Protein AF-A0A1J1DYE3-F1 (afdb_monomer_lite)

Secondary structure (DSSP, 8-state):
--PPP-------SSPPEEEEEEE-S---SSTTPPPPS---HHHHHTT-SSS---GGGS-SEEEPEEETTEEEEEE---TT-EEEEEEEEEEEEESSPPPTTEEETTEEP-SSTTEEEEEEEEEEEHHHHTT-EEEEEEEEEEETTEEEEEEEEEEEEEEPPP-

Foldseek 3Di:
DDDDDPPPPDPFLFFAWPWKKWFQPDPDPDDPGDRDLAGDPLLVQQPCQDDDQHRVNDDRIDTFDDDPLETEREGHDDQPWFDQWDKIKMKTFTPFARDAQKDWANHGDDRPGRIDIDIDTFTGHNVVLQVKGKDKTKIFHDDPRDTPDMDIGIYIYHYDDDD

Organism: NCBI:txid242600

Radius of gyration: 18.71 Å; chains: 1; bounding box: 63×37×49 Å

Structure (mmCIF, N/CA/C/O backbone):
data_AF-A0A1J1DYE3-F1
#
_entry.id   AF-A0A1J1DYE3-F1
#
loop_
_atom_site.group_PDB
_atom_site.id
_atom_site.type_symbol
_atom_site.label_atom_id
_atom_site.label_alt_id
_atom_site.label_comp_id
_atom_site.label_asym_id
_atom_site.label_entity_id
_atom_site.label_seq_id
_atom_site.pdbx_PDB_ins_code
_atom_site.Cartn_x
_atom_site.Cartn_y
_atom_site.Cartn_z
_atom_site.occupancy
_atom_site.B_iso_or_equiv
_atom_site.auth_seq_id
_atom_site.auth_comp_id
_atom_site.auth_asym_id
_atom_site.auth_atom_id
_atom_site.pdbx_PDB_model_num
ATOM 1 N N . MET A 1 1 ? -46.591 -14.218 18.762 1.00 39.75 1 MET A N 1
ATOM 2 C CA . MET A 1 1 ? -46.046 -14.621 17.451 1.00 39.75 1 MET A CA 1
ATOM 3 C C . MET A 1 1 ? -44.917 -13.660 17.136 1.00 39.75 1 MET A C 1
ATOM 5 O O . MET A 1 1 ? -45.166 -12.502 16.836 1.00 39.75 1 MET A O 1
ATOM 9 N N . THR A 1 2 ? -43.690 -14.101 17.394 1.00 37.62 2 THR A N 1
ATOM 10 C CA . THR A 1 2 ? -42.467 -13.309 17.251 1.00 37.62 2 THR A CA 1
ATOM 11 C C . THR A 1 2 ? -42.182 -13.141 15.767 1.00 37.62 2 THR A C 1
ATOM 13 O O . THR A 1 2 ? -41.938 -14.133 15.083 1.00 37.62 2 THR A O 1
ATOM 16 N N . VAL A 1 3 ? -42.258 -11.913 15.256 1.00 36.50 3 VAL A N 1
ATOM 17 C CA . VAL A 1 3 ? -41.824 -11.620 13.888 1.00 36.50 3 VAL A CA 1
ATOM 18 C C . VAL A 1 3 ? -40.383 -11.152 13.979 1.00 36.50 3 VAL A C 1
ATOM 20 O O . VAL A 1 3 ? -40.060 -10.207 14.697 1.00 36.50 3 VAL A O 1
ATOM 23 N N . PHE A 1 4 ? -39.525 -11.932 13.336 1.00 36.38 4 PHE A N 1
ATOM 24 C CA . PHE A 1 4 ? -38.082 -11.832 13.377 1.00 36.38 4 PHE A CA 1
ATOM 25 C C . PHE A 1 4 ? -37.601 -10.435 12.986 1.00 36.38 4 PHE A C 1
ATOM 27 O O . PHE A 1 4 ? -38.002 -9.875 11.968 1.00 36.38 4 PHE A O 1
ATOM 34 N N . SER A 1 5 ? -36.709 -9.920 13.831 1.00 35.75 5 SER A N 1
ATOM 35 C CA . SER A 1 5 ? -35.829 -8.793 13.559 1.00 35.75 5 SER A CA 1
ATOM 36 C C . SER A 1 5 ? -35.154 -8.981 12.198 1.00 35.75 5 SER A C 1
ATOM 38 O O . SER A 1 5 ? -34.569 -10.037 11.944 1.00 35.75 5 SER A O 1
ATOM 40 N N . CYS A 1 6 ? -35.220 -7.968 11.331 1.00 31.27 6 CYS A N 1
ATOM 41 C CA . CYS A 1 6 ? -34.328 -7.865 10.183 1.00 31.27 6 CYS A CA 1
ATOM 42 C C . CYS A 1 6 ? -32.892 -7.777 10.708 1.00 31.27 6 CYS A C 1
ATOM 44 O O . CYS A 1 6 ? -32.415 -6.701 11.067 1.00 31.27 6 CYS A O 1
ATOM 46 N N . SER A 1 7 ? -32.190 -8.906 10.744 1.00 37.81 7 SER A N 1
ATOM 47 C CA . SER A 1 7 ? -30.735 -8.910 10.774 1.00 37.81 7 SER A CA 1
ATOM 48 C C . SER A 1 7 ? -30.276 -8.219 9.495 1.00 37.81 7 SER A C 1
ATOM 50 O O . SER A 1 7 ? -30.342 -8.813 8.418 1.00 37.81 7 SER A O 1
ATOM 52 N N . LYS A 1 8 ? -29.847 -6.956 9.590 1.00 37.88 8 LYS A N 1
ATOM 53 C CA . LYS A 1 8 ? -28.996 -6.367 8.557 1.00 37.88 8 LYS A CA 1
ATOM 54 C C . LYS A 1 8 ? -27.840 -7.343 8.347 1.00 37.88 8 LYS A C 1
ATOM 56 O O . LYS A 1 8 ? -27.023 -7.543 9.243 1.00 37.88 8 LYS A O 1
ATOM 61 N N . SER A 1 9 ? -27.818 -7.997 7.193 1.00 41.09 9 SER A N 1
ATOM 62 C CA . SER A 1 9 ? -26.622 -8.625 6.645 1.00 41.09 9 SER A CA 1
ATOM 63 C C . SER A 1 9 ? -25.483 -7.613 6.760 1.00 41.09 9 SER A C 1
ATOM 65 O O . SER A 1 9 ? -25.626 -6.500 6.258 1.00 41.09 9 SER A O 1
ATOM 67 N N . GLY A 1 10 ? -24.437 -7.973 7.507 1.00 39.81 10 GLY A N 1
ATOM 68 C CA . GLY A 1 10 ? -23.462 -7.052 8.085 1.00 39.81 10 GLY A CA 1
ATOM 69 C C . GLY A 1 10 ? -22.923 -5.996 7.123 1.00 39.81 10 GLY A C 1
ATOM 70 O O . GLY A 1 10 ? -22.092 -6.287 6.267 1.00 39.81 10 GLY A O 1
ATOM 71 N N . GLU A 1 11 ? -23.347 -4.752 7.327 1.00 47.16 11 GLU A N 1
ATOM 72 C CA . GLU A 1 11 ? -22.506 -3.602 7.019 1.00 47.16 11 GLU A CA 1
ATOM 73 C C . GLU A 1 11 ? -21.303 -3.706 7.957 1.00 47.16 11 GLU A C 1
ATOM 75 O O . GLU A 1 11 ? -21.449 -3.676 9.177 1.00 47.16 11 GLU A O 1
ATOM 80 N N . SER A 1 12 ? -20.119 -3.951 7.399 1.00 62.19 12 SER A N 1
ATOM 81 C CA . SER A 1 12 ? -18.894 -3.864 8.182 1.00 62.19 12 SER A CA 1
ATOM 82 C C . SER A 1 12 ? -18.738 -2.415 8.628 1.00 62.19 12 SER A C 1
ATOM 84 O O . SER A 1 12 ? -18.685 -1.530 7.779 1.00 62.19 12 SER A O 1
ATOM 86 N N . ASP A 1 13 ? -18.600 -2.178 9.933 1.00 80.38 13 ASP A N 1
ATOM 87 C CA . ASP A 1 13 ? -18.281 -0.854 10.494 1.00 80.38 13 ASP A CA 1
ATOM 88 C C . ASP A 1 13 ? -16.901 -0.323 10.037 1.00 80.38 13 ASP A C 1
ATOM 90 O O . ASP A 1 13 ? -16.452 0.748 10.446 1.00 80.38 13 ASP A O 1
ATOM 94 N N . ILE A 1 14 ? -16.182 -1.089 9.209 1.00 88.25 14 ILE A N 1
ATOM 95 C CA . ILE A 1 14 ? -14.912 -0.692 8.617 1.00 88.25 14 ILE A CA 1
ATOM 96 C C . ILE A 1 14 ? -15.191 0.220 7.419 1.00 88.25 14 ILE A C 1
ATOM 98 O O . ILE A 1 14 ? -15.745 -0.247 6.416 1.00 88.25 14 ILE A O 1
ATOM 102 N N . PRO A 1 15 ? -14.749 1.489 7.455 1.00 89.38 15 PRO A N 1
ATOM 103 C CA . PRO A 1 15 ? -14.979 2.397 6.346 1.00 89.38 15 PRO A CA 1
ATOM 104 C C . PRO A 1 15 ? -14.254 1.922 5.081 1.00 89.38 15 PRO A C 1
ATOM 106 O O . PRO A 1 15 ? -13.139 1.390 5.111 1.00 89.38 15 PRO A O 1
ATOM 109 N N . GLY A 1 16 ? -14.896 2.147 3.935 1.00 91.69 16 GLY A N 1
ATOM 110 C CA . GLY A 1 16 ? -14.277 1.948 2.628 1.00 91.69 16 GLY A CA 1
ATOM 111 C C . GLY A 1 16 ? -13.115 2.916 2.387 1.00 91.69 16 GLY A C 1
ATOM 112 O O . GLY A 1 16 ? -13.084 4.015 2.945 1.00 91.69 16 GLY A O 1
ATOM 113 N N . ILE A 1 17 ? -12.175 2.523 1.528 1.00 94.25 17 ILE A N 1
ATOM 114 C CA . ILE A 1 17 ? -11.096 3.403 1.065 1.00 94.25 1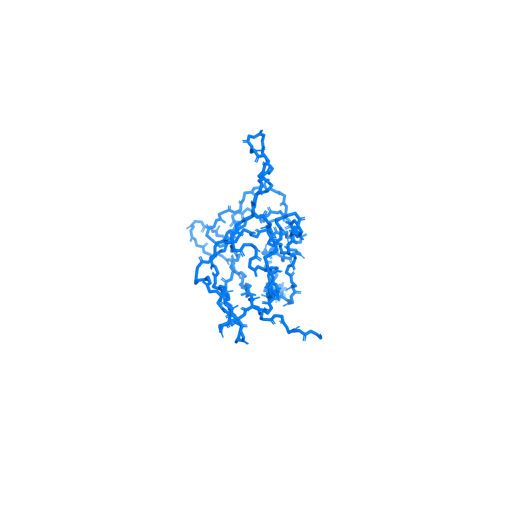7 ILE A CA 1
ATOM 115 C C . ILE A 1 17 ? -11.615 4.233 -0.109 1.00 94.25 17 ILE A C 1
ATOM 117 O O . ILE A 1 17 ? -12.111 3.687 -1.092 1.00 94.25 17 ILE A O 1
ATOM 121 N N . LYS A 1 18 ? -11.487 5.553 0.014 1.00 94.44 18 LYS A N 1
ATOM 122 C CA . LYS A 1 18 ? -11.831 6.535 -1.015 1.00 94.44 18 LYS A CA 1
ATOM 123 C C . LYS A 1 18 ? -10.663 6.805 -1.955 1.00 94.44 18 LYS A C 1
ATOM 125 O O . LYS A 1 18 ? -10.858 6.922 -3.157 1.00 94.44 18 LYS A O 1
ATOM 130 N N . LEU A 1 19 ? -9.475 6.964 -1.379 1.00 94.00 19 LEU A N 1
ATOM 131 C CA . LEU A 1 19 ? -8.262 7.361 -2.082 1.00 94.00 19 LEU A CA 1
ATOM 132 C C . LEU A 1 19 ? -7.075 6.599 -1.501 1.00 94.00 19 LEU A C 1
ATOM 134 O O . LEU A 1 19 ? -6.989 6.415 -0.284 1.00 94.00 19 LEU A O 1
ATOM 138 N N . PHE A 1 20 ? -6.164 6.184 -2.372 1.00 94.75 20 PHE A N 1
ATOM 139 C CA . PHE A 1 20 ? -4.943 5.495 -1.991 1.00 94.75 20 PHE A CA 1
ATOM 140 C C . PHE A 1 20 ? -3.785 6.065 -2.805 1.00 94.75 20 PHE A C 1
ATOM 142 O O . PHE A 1 20 ? -3.731 5.886 -4.019 1.00 94.75 20 PHE A O 1
ATOM 149 N N . VAL A 1 21 ? -2.877 6.778 -2.144 1.00 91.94 21 VAL A N 1
ATOM 150 C CA . VAL A 1 21 ? -1.819 7.544 -2.808 1.00 91.94 21 VAL A CA 1
ATOM 151 C C . VAL A 1 21 ? -0.465 7.140 -2.269 1.00 91.94 21 VAL A C 1
ATOM 153 O O . VAL A 1 21 ? -0.209 7.298 -1.082 1.00 91.94 21 VAL A O 1
ATOM 156 N N . PHE A 1 22 ? 0.441 6.701 -3.137 1.00 89.50 22 PHE A N 1
ATOM 157 C CA . PHE A 1 22 ? 1.850 6.624 -2.776 1.00 89.50 22 PHE A CA 1
ATOM 158 C C . PHE A 1 22 ? 2.454 8.009 -2.822 1.00 89.50 22 PHE A C 1
ATOM 160 O O . PHE A 1 22 ? 2.371 8.716 -3.828 1.00 89.50 22 PHE A O 1
ATOM 167 N N . ARG A 1 23 ? 3.069 8.401 -1.717 1.00 80.88 23 ARG A N 1
ATOM 168 C CA . ARG A 1 23 ? 3.721 9.694 -1.623 1.00 80.88 23 ARG A CA 1
ATOM 169 C C . ARG A 1 23 ? 5.154 9.561 -2.071 1.00 80.88 23 ARG A C 1
ATOM 171 O O . ARG A 1 23 ? 5.831 8.583 -1.749 1.00 80.88 23 ARG A O 1
ATOM 178 N N . LYS A 1 24 ? 5.623 10.597 -2.759 1.00 76.44 24 LYS A N 1
ATOM 179 C CA . LYS A 1 24 ? 7.047 10.879 -2.828 1.00 76.44 24 LYS A CA 1
ATOM 180 C C . LYS A 1 24 ? 7.458 11.071 -1.386 1.00 76.44 24 LYS A C 1
ATOM 182 O O . LYS A 1 24 ? 7.070 12.076 -0.790 1.00 76.44 24 LYS A O 1
ATOM 187 N N . ASP A 1 25 ? 8.097 10.064 -0.789 1.00 65.62 25 ASP A N 1
ATOM 188 C CA . ASP A 1 25 ? 8.593 10.221 0.571 1.00 65.62 25 ASP A CA 1
ATOM 189 C C . ASP A 1 25 ? 9.323 11.563 0.616 1.00 65.62 25 ASP A C 1
ATOM 191 O O . ASP A 1 25 ? 10.124 11.861 -0.277 1.00 65.62 25 ASP A O 1
ATOM 195 N N . GLU A 1 26 ? 8.971 12.349 1.643 1.00 57.91 26 GLU A N 1
ATOM 196 C CA . GLU A 1 26 ? 9.534 13.660 1.965 1.00 57.91 26 GLU A CA 1
ATOM 197 C C . GLU A 1 26 ? 8.775 14.909 1.399 1.00 57.91 26 GLU A C 1
ATOM 199 O O . GLU A 1 26 ? 9.274 15.718 0.628 1.00 57.91 26 GLU A O 1
ATOM 204 N N . ASN A 1 27 ? 7.554 15.132 1.909 1.00 44.62 27 ASN A N 1
ATOM 205 C CA . ASN A 1 27 ? 7.051 16.442 2.370 1.00 44.62 27 ASN A CA 1
ATOM 206 C C . ASN A 1 27 ? 6.366 16.188 3.724 1.00 44.62 27 ASN A C 1
ATOM 208 O O . ASN A 1 27 ? 5.180 15.878 3.800 1.00 44.62 27 ASN A O 1
ATOM 212 N N . GLY A 1 28 ? 7.135 16.199 4.816 1.00 40.91 28 GLY A N 1
ATOM 213 C CA . GLY A 1 28 ? 6.550 16.014 6.143 1.00 40.91 28 GLY A CA 1
ATOM 214 C C . GLY A 1 28 ? 5.689 17.213 6.524 1.00 40.91 28 GLY A C 1
ATOM 215 O O . GLY A 1 28 ? 6.175 18.338 6.529 1.00 40.91 28 GLY A O 1
ATOM 216 N N . THR A 1 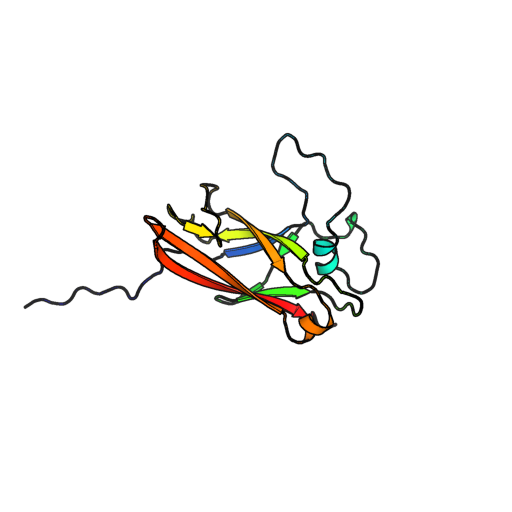29 ? 4.439 16.979 6.913 1.00 44.56 29 THR A N 1
ATOM 217 C CA . THR A 1 29 ? 3.633 17.972 7.628 1.00 44.56 29 THR A CA 1
ATOM 218 C C . THR A 1 29 ? 4.128 18.042 9.076 1.00 44.56 29 THR A C 1
ATOM 220 O O . THR A 1 29 ? 3.636 17.330 9.949 1.00 44.56 29 THR A O 1
ATOM 223 N N . GLY A 1 30 ? 5.171 18.830 9.332 1.00 48.09 30 GLY A N 1
ATOM 224 C CA . GLY A 1 30 ? 5.714 19.046 10.673 1.00 48.09 30 GLY A CA 1
ATOM 225 C C . GLY A 1 30 ? 6.712 20.210 10.705 1.00 48.09 30 GLY A C 1
ATOM 226 O O . GLY A 1 30 ? 7.374 20.451 9.697 1.00 48.09 30 GLY A O 1
ATOM 227 N N . PRO A 1 31 ? 6.830 20.933 11.833 1.00 41.34 31 PRO A N 1
ATOM 228 C CA . PRO A 1 31 ? 7.592 22.185 11.920 1.00 41.34 31 PRO A CA 1
ATOM 229 C C . PRO A 1 31 ? 9.114 22.033 11.731 1.00 41.34 31 PRO A C 1
ATOM 231 O O . PRO A 1 31 ? 9.772 23.018 11.411 1.00 41.34 31 PRO A O 1
ATOM 234 N N . ASP A 1 32 ? 9.662 20.817 11.854 1.00 47.38 32 ASP A N 1
ATOM 235 C CA . ASP A 1 32 ? 11.115 20.577 11.908 1.00 47.38 32 ASP A CA 1
ATOM 236 C C . ASP A 1 32 ? 11.698 19.773 10.725 1.00 47.38 32 ASP A C 1
ATOM 238 O O . ASP A 1 32 ? 12.853 19.341 10.776 1.00 47.38 32 ASP A O 1
ATOM 242 N N . LYS A 1 33 ? 10.951 19.537 9.634 1.00 50.62 33 LYS A N 1
ATOM 243 C CA . LYS A 1 33 ? 11.499 18.801 8.474 1.00 50.62 33 LYS A CA 1
ATOM 244 C C . LYS A 1 33 ? 12.154 19.745 7.458 1.00 50.62 33 LYS A C 1
ATOM 246 O O . LYS A 1 33 ? 11.491 20.580 6.848 1.00 50.62 33 LYS A O 1
ATOM 251 N N . LYS A 1 34 ? 13.467 19.579 7.239 1.00 49.41 34 LYS A N 1
ATOM 252 C CA . LYS A 1 34 ? 14.207 20.217 6.133 1.00 49.41 34 LYS A CA 1
ATOM 253 C C . LYS A 1 34 ? 13.544 19.864 4.802 1.00 49.41 34 LYS A C 1
ATOM 255 O O . LYS A 1 34 ? 13.237 18.698 4.570 1.00 49.41 34 LYS A O 1
ATOM 260 N N . LYS A 1 35 ? 13.363 20.863 3.931 1.00 51.28 35 LYS A N 1
ATOM 261 C CA . LYS A 1 35 ? 12.860 20.652 2.572 1.00 51.28 35 LYS A CA 1
ATOM 262 C C . LYS A 1 35 ? 13.848 19.737 1.828 1.00 51.28 35 LYS A C 1
ATOM 264 O O . LYS A 1 35 ? 15.013 20.114 1.681 1.00 51.28 35 LYS A O 1
ATOM 269 N N . PRO A 1 36 ? 13.431 18.542 1.421 1.00 58.00 36 PRO A N 1
ATOM 270 C CA . PRO A 1 36 ? 14.330 17.549 0.865 1.00 58.00 36 PRO A CA 1
ATOM 271 C C . PRO A 1 36 ? 14.660 17.841 -0.592 1.00 58.00 36 PRO A C 1
ATOM 273 O O . PRO A 1 36 ? 13.905 18.504 -1.305 1.00 58.00 36 PRO A O 1
ATOM 276 N N . THR A 1 37 ? 15.814 17.350 -1.033 1.00 60.62 37 THR A N 1
ATOM 277 C CA . THR A 1 37 ? 16.345 17.575 -2.384 1.00 60.62 37 THR A CA 1
ATOM 278 C C . THR A 1 37 ? 16.316 16.319 -3.262 1.00 60.62 37 THR A C 1
ATOM 280 O O . THR A 1 37 ? 16.725 16.401 -4.419 1.00 60.62 37 THR A O 1
ATOM 283 N N . ALA A 1 38 ? 15.857 15.164 -2.750 1.00 65.75 38 ALA A N 1
ATOM 284 C CA . ALA A 1 38 ? 15.849 13.888 -3.474 1.00 65.75 38 ALA A CA 1
ATOM 285 C C . ALA A 1 38 ? 14.741 12.923 -2.993 1.00 65.75 38 ALA A C 1
ATOM 287 O O . ALA A 1 38 ? 14.309 12.991 -1.852 1.00 65.75 38 ALA A O 1
ATOM 288 N N . ALA A 1 39 ? 14.288 12.017 -3.871 1.00 75.06 39 ALA A N 1
ATOM 289 C CA . ALA A 1 39 ? 13.281 10.986 -3.582 1.00 75.06 39 ALA A CA 1
ATOM 290 C C . ALA A 1 39 ? 13.969 9.655 -3.268 1.00 75.06 39 ALA A C 1
ATOM 292 O O . ALA A 1 39 ? 15.099 9.423 -3.716 1.00 75.06 39 ALA A O 1
ATOM 293 N N . THR A 1 40 ? 13.265 8.751 -2.583 1.00 79.62 40 THR A N 1
ATOM 294 C CA . THR A 1 40 ? 13.730 7.370 -2.403 1.00 79.62 40 THR A CA 1
ATOM 295 C C . THR A 1 40 ? 13.793 6.645 -3.746 1.00 79.62 40 THR A C 1
ATOM 297 O O . THR A 1 40 ? 13.007 6.912 -4.659 1.00 79.62 40 THR A O 1
ATOM 300 N N . ASP A 1 41 ? 14.720 5.699 -3.883 1.00 79.19 41 ASP A N 1
ATOM 301 C CA . ASP A 1 41 ? 14.842 4.919 -5.121 1.00 79.19 41 ASP A CA 1
ATOM 302 C C . ASP A 1 41 ? 13.611 4.037 -5.371 1.00 79.19 41 ASP A C 1
ATOM 304 O O . ASP A 1 41 ? 13.215 3.843 -6.519 1.00 79.19 41 ASP A O 1
ATOM 308 N N . ALA A 1 42 ? 12.951 3.595 -4.296 1.00 83.94 42 ALA A N 1
ATOM 309 C CA . ALA A 1 42 ? 11.661 2.915 -4.341 1.00 83.94 42 ALA A CA 1
ATOM 310 C C . ALA A 1 42 ? 10.568 3.782 -4.984 1.00 83.94 42 ALA A C 1
ATOM 312 O O . ALA A 1 42 ? 9.863 3.309 -5.870 1.00 83.94 42 ALA A O 1
ATOM 313 N N . TYR A 1 43 ? 10.446 5.053 -4.587 1.00 84.81 43 TYR A N 1
ATOM 314 C CA . TYR A 1 43 ? 9.453 5.943 -5.185 1.00 84.81 43 TYR A CA 1
ATOM 315 C C . TYR A 1 43 ? 9.799 6.295 -6.634 1.00 84.81 43 TYR A C 1
ATOM 317 O O . TYR A 1 43 ? 8.934 6.248 -7.503 1.00 84.81 43 TYR A O 1
ATOM 325 N N . LYS A 1 44 ? 11.078 6.578 -6.931 1.00 81.00 44 LYS A N 1
ATOM 326 C CA . LYS A 1 44 ? 11.545 6.819 -8.311 1.00 81.00 44 LYS A CA 1
ATOM 327 C C . LYS A 1 44 ? 11.192 5.662 -9.244 1.00 81.00 44 LYS A C 1
ATOM 329 O O . LYS A 1 44 ? 10.834 5.897 -10.396 1.00 81.00 44 LYS A O 1
ATOM 334 N N . ALA A 1 45 ? 11.290 4.423 -8.760 1.00 82.62 45 ALA A N 1
ATOM 335 C CA . ALA A 1 45 ? 10.973 3.232 -9.539 1.00 82.62 45 ALA A CA 1
ATOM 336 C C . ALA A 1 45 ? 9.516 3.191 -10.026 1.00 82.62 45 ALA A C 1
ATOM 338 O O . ALA A 1 45 ? 9.251 2.573 -11.052 1.00 82.62 45 ALA A O 1
ATOM 339 N N . LEU A 1 46 ? 8.593 3.891 -9.359 1.00 84.75 46 LEU A N 1
ATOM 340 C CA . LEU A 1 46 ? 7.197 3.984 -9.787 1.00 84.75 46 LEU A CA 1
ATOM 341 C C . LEU A 1 46 ? 6.988 4.878 -11.026 1.00 84.75 46 LEU A C 1
ATOM 343 O O . LEU A 1 46 ? 5.895 4.885 -11.577 1.00 84.75 46 LEU A O 1
ATOM 347 N N . PHE A 1 47 ? 8.012 5.615 -11.477 1.00 78.38 47 PHE A N 1
ATOM 348 C CA . PHE A 1 47 ? 7.928 6.578 -12.592 1.00 78.38 47 PHE A CA 1
ATOM 349 C C . PHE A 1 47 ? 9.017 6.394 -13.663 1.00 78.38 47 PHE A C 1
ATOM 351 O O . PHE A 1 47 ? 9.047 7.124 -14.648 1.00 78.38 47 PHE A O 1
ATOM 358 N N . LYS A 1 48 ? 9.946 5.451 -13.479 1.00 68.31 48 LYS A N 1
ATOM 359 C CA . LYS A 1 48 ? 11.116 5.277 -14.350 1.00 68.31 48 LYS A CA 1
ATOM 360 C C . LYS A 1 48 ? 10.756 4.455 -15.600 1.00 68.31 48 LYS A C 1
ATOM 362 O O . LYS A 1 48 ? 10.715 3.236 -15.514 1.00 68.31 48 LYS A O 1
ATOM 367 N N . ASP A 1 49 ? 10.570 5.102 -16.750 1.00 64.44 49 ASP A N 1
ATOM 368 C CA . ASP A 1 49 ? 10.209 4.476 -18.045 1.00 64.44 49 ASP A CA 1
ATOM 369 C C . ASP A 1 49 ? 11.398 4.143 -18.970 1.00 64.44 49 ASP A C 1
ATOM 371 O O . ASP A 1 49 ? 11.216 3.761 -20.117 1.00 64.44 49 ASP A O 1
ATOM 375 N N . GLY A 1 50 ? 12.638 4.303 -18.502 1.00 54.97 50 GLY A N 1
ATOM 376 C CA . GLY A 1 50 ? 13.818 4.036 -19.333 1.00 54.97 50 GLY A CA 1
ATOM 377 C C . GLY A 1 50 ? 14.972 4.997 -19.084 1.00 54.97 50 GLY A C 1
ATOM 378 O O . GLY A 1 50 ? 16.122 4.567 -19.106 1.00 54.97 50 GLY A O 1
ATOM 379 N N . GLY A 1 51 ? 14.697 6.240 -18.679 1.00 56.66 51 GLY A N 1
ATOM 380 C CA . GLY A 1 51 ? 15.713 7.254 -18.354 1.00 56.66 51 GLY A CA 1
ATOM 381 C C . GLY A 1 51 ? 16.124 7.343 -16.875 1.00 56.66 51 GLY A C 1
ATOM 382 O O . GLY A 1 51 ? 15.626 6.613 -16.010 1.00 56.66 51 GLY A O 1
ATOM 383 N N . SER A 1 52 ? 17.061 8.251 -16.575 1.00 59.72 52 SER A N 1
ATOM 384 C CA . SER A 1 52 ? 17.222 8.814 -15.227 1.00 59.72 52 SER A CA 1
ATOM 385 C C . SER A 1 52 ? 16.140 9.874 -15.049 1.00 59.72 52 SER A C 1
ATOM 387 O O . SER A 1 52 ? 16.187 10.898 -15.724 1.00 59.72 52 SER A O 1
ATOM 389 N N . VAL A 1 53 ? 15.155 9.631 -14.184 1.00 61.56 53 VAL A N 1
ATOM 390 C CA . VAL A 1 53 ? 14.115 10.629 -13.901 1.00 61.56 53 VAL A CA 1
ATOM 39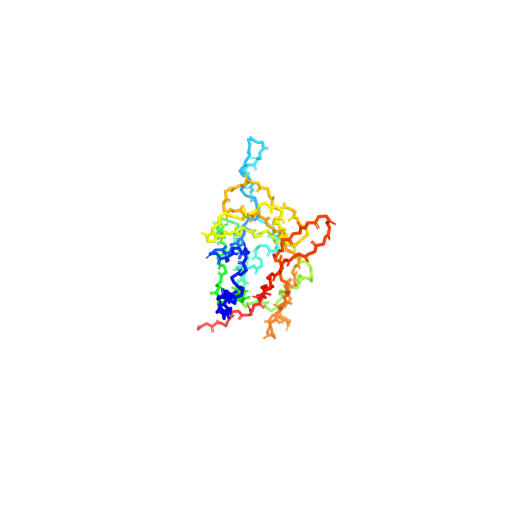1 C C . VAL A 1 53 ? 14.695 11.659 -12.939 1.00 61.56 53 VAL A C 1
ATOM 393 O O . VAL A 1 53 ? 15.152 11.300 -11.850 1.00 61.56 53 VAL A O 1
ATOM 396 N N . ASP A 1 54 ? 14.706 12.928 -13.347 1.00 64.88 54 ASP A N 1
ATOM 397 C CA . ASP A 1 54 ? 15.071 14.026 -12.453 1.00 64.88 54 ASP A CA 1
ATOM 398 C C . ASP A 1 54 ? 14.088 14.058 -11.276 1.00 64.88 54 ASP A C 1
ATOM 400 O O . ASP A 1 54 ? 12.874 13.924 -11.446 1.00 64.88 54 ASP A O 1
ATOM 404 N N . PHE A 1 55 ? 14.606 14.262 -10.068 1.00 59.03 55 PHE A N 1
ATOM 405 C CA . PHE A 1 55 ? 13.787 14.449 -8.881 1.00 59.03 55 PHE A CA 1
ATOM 406 C C . PHE A 1 55 ? 12.731 15.544 -9.079 1.00 59.03 55 PHE A C 1
ATOM 408 O O . PHE A 1 55 ? 11.611 15.378 -8.598 1.00 59.03 55 PHE A O 1
ATOM 415 N N . ALA A 1 56 ? 13.049 16.625 -9.800 1.00 64.75 56 ALA A N 1
ATOM 416 C CA . ALA A 1 56 ? 12.104 17.706 -10.085 1.00 64.75 56 ALA A CA 1
ATOM 417 C C . ALA A 1 56 ? 10.964 17.298 -11.039 1.00 64.75 56 ALA A C 1
ATOM 419 O O . ALA A 1 56 ? 9.898 17.906 -11.004 1.00 64.75 56 ALA A O 1
ATOM 420 N N . ALA A 1 57 ? 11.169 16.263 -11.860 1.00 66.62 57 ALA A N 1
ATOM 421 C CA . ALA A 1 57 ? 10.184 15.770 -12.822 1.00 66.62 57 ALA A CA 1
ATOM 422 C C . ALA A 1 57 ? 9.221 14.724 -12.227 1.00 66.62 57 ALA A C 1
ATOM 424 O O . ALA A 1 57 ? 8.184 14.433 -12.818 1.00 66.62 57 ALA A O 1
ATOM 425 N N . LEU A 1 58 ? 9.541 14.155 -11.058 1.00 70.12 58 LEU A N 1
ATOM 426 C CA . LEU A 1 58 ? 8.660 13.209 -10.369 1.00 70.12 58 LEU A CA 1
ATOM 427 C C . LEU A 1 58 ? 7.453 13.931 -9.774 1.00 70.12 58 LEU A C 1
ATOM 429 O O . LEU A 1 58 ? 7.633 14.828 -8.941 1.00 70.12 58 LEU A O 1
ATOM 433 N N . GLY A 1 59 ? 6.253 13.451 -10.110 1.00 70.06 59 GLY A N 1
ATOM 434 C CA . GLY A 1 59 ? 5.014 13.867 -9.459 1.00 70.06 59 GLY A CA 1
ATOM 435 C C . GLY A 1 59 ? 5.102 13.716 -7.938 1.00 70.06 59 GLY A C 1
ATOM 436 O O . GLY A 1 59 ? 5.728 12.785 -7.422 1.00 70.06 59 GLY A O 1
ATOM 437 N N . GLU A 1 60 ? 4.491 14.648 -7.206 1.00 72.50 60 GLU A N 1
ATOM 438 C CA . GLU A 1 60 ? 4.493 14.640 -5.734 1.00 72.50 60 GLU A CA 1
ATOM 439 C C . GLU A 1 60 ? 3.777 13.411 -5.153 1.00 72.50 60 GLU A C 1
ATOM 441 O O . GLU A 1 60 ? 4.054 12.990 -4.028 1.00 72.50 60 GLU A O 1
ATOM 446 N N . GLN A 1 61 ? 2.864 12.837 -5.934 1.00 81.38 61 GLN A N 1
ATOM 447 C CA . GLN A 1 61 ? 1.972 11.760 -5.543 1.00 81.38 61 GLN A CA 1
ATOM 448 C C . GLN A 1 61 ? 1.710 10.823 -6.726 1.00 81.38 61 GLN A C 1
ATOM 450 O O . GLN A 1 61 ? 1.632 11.270 -7.872 1.00 81.38 61 GLN A O 1
ATOM 455 N N . LEU A 1 62 ? 1.536 9.535 -6.431 1.00 86.94 62 LEU A N 1
ATOM 456 C CA . LEU A 1 62 ? 1.018 8.533 -7.356 1.00 86.94 62 LEU A CA 1
ATOM 457 C C . LEU A 1 62 ? -0.282 7.960 -6.800 1.00 86.94 62 LEU A C 1
ATOM 459 O O . LEU A 1 62 ? -0.273 7.202 -5.829 1.00 86.94 62 LEU A O 1
ATOM 463 N N . GLU A 1 63 ? -1.398 8.303 -7.428 1.00 90.81 63 GLU A N 1
ATOM 464 C CA . GLU A 1 63 ? -2.700 7.747 -7.076 1.00 90.81 63 GLU A CA 1
ATOM 465 C C . GLU A 1 63 ? -2.856 6.329 -7.641 1.00 90.81 63 GLU A C 1
ATOM 467 O O . GLU A 1 63 ? -2.623 6.077 -8.825 1.00 90.81 63 GLU A O 1
ATOM 472 N N . ALA A 1 64 ? -3.251 5.391 -6.783 1.00 93.00 64 ALA A N 1
ATOM 473 C CA . ALA A 1 64 ? -3.587 4.033 -7.174 1.00 93.00 64 ALA A CA 1
ATOM 474 C C . ALA A 1 64 ? -5.059 3.941 -7.595 1.00 93.00 64 ALA A C 1
ATOM 476 O O . ALA A 1 64 ? -5.940 4.569 -7.007 1.00 93.00 64 ALA A O 1
ATOM 477 N N . LYS A 1 65 ? -5.352 3.089 -8.578 1.00 94.44 65 LYS A N 1
ATOM 478 C CA . LYS A 1 65 ? -6.724 2.837 -9.022 1.00 94.44 65 LYS A CA 1
ATOM 479 C C . LYS A 1 65 ? -7.417 1.872 -8.064 1.00 94.44 65 LYS A C 1
ATOM 481 O O . LYS A 1 65 ? -6.927 0.765 -7.849 1.00 94.44 65 LYS A O 1
ATOM 486 N N . ILE A 1 66 ? -8.579 2.250 -7.540 1.00 94.00 66 ILE A N 1
ATOM 487 C CA . ILE A 1 66 ? -9.377 1.398 -6.649 1.00 94.00 66 ILE A CA 1
ATOM 488 C C . ILE A 1 66 ? -10.508 0.736 -7.450 1.00 94.00 66 ILE A C 1
ATOM 490 O O . ILE A 1 66 ? -11.328 1.410 -8.069 1.00 94.00 66 ILE A O 1
ATOM 494 N N . GLU A 1 67 ? -10.550 -0.595 -7.439 1.00 93.06 67 GLU A N 1
ATOM 495 C CA . GLU A 1 67 ? -11.537 -1.442 -8.116 1.00 93.06 67 GLU A CA 1
ATOM 496 C C . GLU A 1 67 ? -12.137 -2.424 -7.094 1.00 93.06 67 GLU A C 1
ATOM 498 O O . GLU A 1 67 ? -11.633 -3.531 -6.887 1.00 93.06 67 GLU A O 1
ATOM 503 N N . GLY A 1 68 ? -13.202 -1.999 -6.406 1.00 91.50 68 GLY A N 1
ATOM 504 C CA . GLY A 1 68 ? -13.776 -2.756 -5.290 1.00 91.50 68 GLY A CA 1
ATOM 505 C C . GLY A 1 68 ? -12.775 -2.878 -4.139 1.00 91.50 68 GLY A C 1
ATOM 506 O O . GLY A 1 68 ? -12.305 -1.869 -3.619 1.00 91.50 68 GLY A O 1
ATOM 507 N N . ASP A 1 69 ? -12.419 -4.110 -3.774 1.00 93.50 69 ASP A N 1
ATOM 508 C CA . ASP A 1 69 ? -11.410 -4.384 -2.742 1.00 93.50 69 ASP A CA 1
ATOM 509 C C . ASP A 1 69 ? -9.989 -4.547 -3.320 1.00 93.50 69 ASP A C 1
ATOM 511 O O . ASP A 1 69 ? -9.065 -4.945 -2.615 1.00 93.50 69 ASP A O 1
ATOM 515 N N . THR A 1 70 ? -9.782 -4.237 -4.605 1.00 95.19 70 THR A N 1
ATOM 516 C CA . THR A 1 70 ? -8.458 -4.252 -5.247 1.00 95.19 70 THR A CA 1
ATOM 517 C C . THR A 1 70 ? -7.922 -2.833 -5.419 1.00 95.19 70 THR A C 1
ATOM 519 O O . THR A 1 70 ? -8.606 -1.966 -5.952 1.00 95.19 70 THR A O 1
ATOM 522 N N . ILE A 1 71 ? -6.674 -2.604 -5.018 1.00 96.25 71 ILE A N 1
ATOM 523 C CA . ILE A 1 71 ? -5.932 -1.353 -5.197 1.00 96.25 71 ILE A CA 1
ATOM 524 C C . ILE A 1 71 ? -4.815 -1.641 -6.200 1.00 96.25 71 ILE A C 1
ATOM 526 O O . ILE A 1 71 ? -3.889 -2.390 -5.897 1.00 96.25 71 ILE A O 1
ATOM 530 N N . LYS A 1 72 ? -4.908 -1.091 -7.409 1.00 94.50 72 LYS A N 1
ATOM 531 C CA . LYS A 1 72 ? -3.945 -1.301 -8.495 1.00 94.50 72 LYS A CA 1
ATOM 532 C C . LYS A 1 72 ? -2.990 -0.128 -8.631 1.00 94.50 72 LYS A C 1
ATOM 534 O O . LYS A 1 72 ? -3.408 1.015 -8.802 1.00 94.50 72 LYS A O 1
ATOM 539 N N . VAL A 1 73 ? -1.707 -0.451 -8.662 1.00 91.81 73 VAL A N 1
ATOM 540 C CA . VAL A 1 73 ? -0.605 0.466 -8.933 1.00 91.81 73 VAL A CA 1
ATOM 541 C C . VAL A 1 73 ? 0.034 0.041 -10.239 1.00 91.81 73 VAL A C 1
ATOM 543 O O . VAL A 1 73 ? 0.459 -1.106 -10.385 1.00 91.81 73 VAL A O 1
ATOM 546 N N . VAL A 1 74 ? 0.088 0.959 -11.194 1.00 88.12 74 VAL A N 1
ATOM 547 C CA . VAL A 1 74 ? 0.754 0.720 -12.472 1.00 88.12 74 VAL A CA 1
ATOM 548 C C . VAL A 1 74 ? 2.191 1.203 -12.351 1.00 88.12 74 VAL A C 1
ATOM 550 O O . VAL A 1 74 ? 2.427 2.353 -11.994 1.00 88.12 74 VAL A O 1
ATOM 553 N N . VAL A 1 75 ? 3.139 0.311 -12.625 1.00 85.44 75 VAL A N 1
ATOM 554 C CA . VAL A 1 75 ? 4.578 0.589 -12.582 1.00 85.44 75 VAL A CA 1
ATOM 555 C C . VAL A 1 75 ? 5.121 0.575 -14.018 1.00 85.44 75 VAL A C 1
ATOM 557 O O . VAL A 1 75 ? 4.766 -0.330 -14.775 1.00 85.44 75 VAL A O 1
ATOM 560 N N . PRO A 1 76 ? 5.948 1.551 -14.429 1.00 75.62 76 PRO A N 1
ATOM 561 C CA . PRO A 1 76 ? 6.440 1.678 -15.805 1.00 75.62 76 PRO A CA 1
ATOM 562 C C . PRO A 1 76 ? 7.345 0.521 -16.266 1.00 75.62 76 PRO A C 1
ATOM 564 O O . PRO A 1 76 ? 7.900 -0.221 -15.452 1.00 75.62 76 PRO A O 1
ATOM 567 N N . PHE A 1 77 ? 7.499 0.389 -17.595 1.00 70.19 77 PHE A N 1
ATOM 568 C CA . PHE A 1 77 ? 8.297 -0.657 -18.246 1.00 70.19 77 PHE A CA 1
ATOM 569 C C . PHE A 1 77 ? 9.784 -0.385 -18.126 1.00 70.19 77 PHE A C 1
ATOM 571 O O . PHE A 1 77 ? 10.355 0.414 -18.860 1.00 70.19 77 PHE A O 1
ATOM 578 N N . LYS A 1 78 ? 10.426 -1.073 -17.181 1.00 78.19 78 LYS A N 1
ATOM 579 C CA . LYS A 1 78 ? 11.872 -1.005 -17.036 1.00 78.19 78 LYS A CA 1
ATOM 580 C C . LYS A 1 78 ? 12.488 -2.358 -16.712 1.00 78.19 78 LYS A C 1
ATOM 582 O O . LYS A 1 78 ? 12.337 -2.863 -15.602 1.00 78.19 78 LYS A O 1
ATOM 587 N N . ASP A 1 79 ? 13.199 -2.918 -17.686 1.00 79.88 79 ASP A N 1
ATOM 588 C CA . ASP A 1 79 ? 13.739 -4.283 -17.639 1.00 79.88 79 ASP A CA 1
ATOM 589 C C . ASP A 1 79 ? 14.805 -4.502 -16.549 1.00 79.88 79 ASP A C 1
ATOM 591 O O . ASP A 1 79 ? 14.931 -5.607 -16.025 1.00 79.88 79 ASP A O 1
ATOM 595 N N . ASP A 1 80 ? 15.552 -3.460 -16.163 1.00 82.19 80 ASP A N 1
ATOM 596 C CA . ASP A 1 80 ? 16.568 -3.490 -15.096 1.00 82.19 80 ASP A CA 1
ATOM 597 C C . ASP A 1 80 ? 15.999 -3.195 -13.696 1.00 82.19 80 ASP A C 1
ATOM 599 O O . ASP A 1 80 ? 16.757 -3.121 -12.725 1.00 82.19 80 ASP A O 1
ATOM 603 N N . LEU A 1 81 ? 14.679 -3.019 -13.549 1.00 85.50 81 LEU A N 1
ATOM 604 C CA . LEU A 1 81 ? 14.071 -2.776 -12.244 1.00 85.50 81 LEU A CA 1
ATOM 605 C C . LEU A 1 81 ? 14.213 -4.015 -11.343 1.00 85.50 81 LEU A C 1
ATOM 607 O O . LEU A 1 81 ? 13.583 -5.049 -11.574 1.00 85.50 81 LEU A O 1
ATOM 611 N N . ASN A 1 82 ? 15.031 -3.896 -10.294 1.00 88.81 82 ASN A N 1
ATOM 612 C CA . ASN A 1 82 ? 15.340 -4.985 -9.370 1.00 88.81 82 ASN A CA 1
ATOM 613 C C . ASN A 1 82 ? 15.442 -4.500 -7.912 1.00 88.81 82 ASN A C 1
ATOM 615 O O . ASN A 1 82 ? 16.531 -4.397 -7.348 1.00 88.81 82 ASN A O 1
ATOM 619 N N . ILE A 1 83 ? 14.298 -4.187 -7.296 1.00 88.62 83 ILE A N 1
ATOM 620 C CA . ILE A 1 83 ? 14.202 -3.813 -5.879 1.00 88.62 83 ILE A CA 1
ATOM 621 C C . ILE A 1 83 ? 13.371 -4.882 -5.149 1.00 88.62 83 ILE A C 1
ATOM 623 O O . ILE A 1 83 ? 12.138 -4.833 -5.163 1.00 88.62 83 ILE A O 1
ATOM 627 N N . PRO A 1 84 ? 14.016 -5.873 -4.504 1.00 87.38 84 PRO A N 1
ATOM 628 C CA . PRO A 1 84 ? 13.314 -7.018 -3.925 1.00 87.38 84 PRO A CA 1
ATOM 629 C C . PRO A 1 84 ? 12.498 -6.672 -2.668 1.00 87.38 84 PRO A C 1
ATOM 631 O O . PRO A 1 84 ? 11.568 -7.402 -2.335 1.00 87.38 84 PRO A O 1
ATOM 634 N N . ALA A 1 85 ? 12.842 -5.579 -1.981 1.00 89.75 85 ALA A N 1
ATOM 635 C CA . ALA A 1 85 ? 12.136 -5.067 -0.810 1.00 89.75 85 ALA A CA 1
ATOM 636 C C . ALA A 1 85 ? 12.211 -3.531 -0.788 1.00 89.75 85 ALA A C 1
ATOM 638 O O . ALA A 1 85 ? 13.183 -2.939 -0.321 1.00 89.75 85 ALA A O 1
ATOM 639 N N . ALA A 1 86 ? 11.184 -2.890 -1.331 1.00 86.50 86 ALA A N 1
ATOM 640 C CA . ALA A 1 86 ? 11.005 -1.448 -1.363 1.00 86.50 86 ALA A CA 1
ATOM 641 C C . ALA A 1 86 ? 10.047 -1.025 -0.248 1.00 86.50 86 ALA A C 1
ATOM 643 O O . ALA A 1 86 ? 8.956 -1.578 -0.140 1.00 86.50 86 ALA A O 1
ATOM 644 N N . LYS A 1 87 ? 10.426 -0.029 0.555 1.00 89.62 87 LYS A N 1
ATOM 645 C CA . LYS A 1 87 ? 9.487 0.629 1.467 1.00 89.62 87 LYS A CA 1
ATOM 646 C C . LYS A 1 87 ? 8.817 1.789 0.742 1.00 89.62 87 LYS A C 1
ATOM 648 O O . LYS A 1 87 ? 9.514 2.604 0.142 1.00 89.62 87 LYS A O 1
ATOM 653 N N . LEU A 1 88 ? 7.492 1.834 0.785 1.00 89.50 88 LEU A N 1
ATOM 654 C CA . LEU A 1 88 ? 6.676 2.899 0.217 1.00 89.50 88 LEU A CA 1
ATOM 655 C C . LEU A 1 88 ? 5.632 3.339 1.238 1.00 89.50 88 LEU A C 1
ATOM 657 O O . LEU A 1 88 ? 4.905 2.500 1.768 1.00 89.50 88 LEU A O 1
ATOM 661 N N . THR A 1 89 ? 5.514 4.643 1.458 1.00 88.50 89 THR A N 1
ATOM 662 C CA . THR A 1 89 ? 4.463 5.214 2.303 1.00 88.50 89 THR A CA 1
ATOM 663 C C . THR A 1 89 ? 3.236 5.524 1.454 1.00 88.50 89 THR A C 1
ATOM 665 O O . THR A 1 89 ? 3.320 6.286 0.483 1.00 88.50 89 THR A O 1
ATOM 668 N N . ALA A 1 90 ? 2.089 4.956 1.820 1.00 90.69 90 ALA A N 1
ATOM 669 C CA . ALA A 1 90 ? 0.811 5.315 1.224 1.00 90.69 90 ALA A CA 1
ATOM 670 C C . ALA A 1 90 ? -0.011 6.182 2.179 1.00 90.69 90 ALA A C 1
ATOM 672 O O . ALA A 1 90 ? -0.183 5.833 3.345 1.00 90.6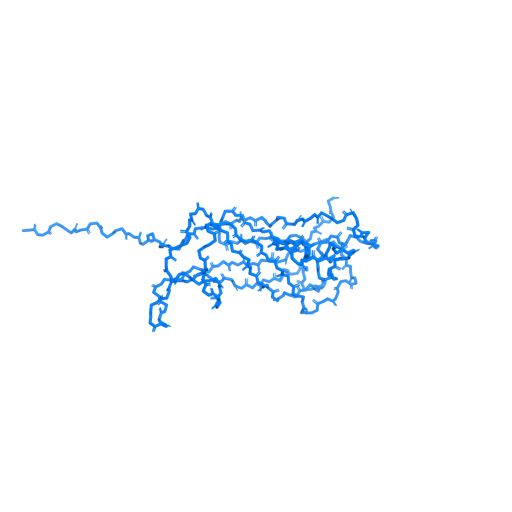9 90 ALA A O 1
ATOM 673 N N . GLU A 1 91 ? -0.570 7.272 1.666 1.00 91.44 91 GLU A N 1
ATOM 674 C CA . GLU A 1 91 ? -1.676 7.974 2.299 1.00 91.44 91 GLU A CA 1
ATOM 675 C C . GLU A 1 91 ? -2.996 7.332 1.871 1.00 91.44 91 GLU A C 1
ATOM 677 O O . GLU A 1 91 ? -3.319 7.224 0.686 1.00 91.44 91 GLU A O 1
ATOM 682 N N . ILE A 1 92 ? -3.776 6.925 2.862 1.00 92.56 92 ILE A N 1
ATOM 683 C CA . ILE A 1 92 ? -5.062 6.266 2.701 1.00 92.56 92 ILE A CA 1
ATOM 684 C C . ILE A 1 92 ? -6.130 7.222 3.212 1.00 92.56 92 ILE A C 1
ATOM 686 O O . ILE A 1 92 ? -6.136 7.585 4.389 1.00 92.56 92 ILE A O 1
ATOM 690 N N . THR A 1 93 ? -7.049 7.619 2.335 1.00 93.81 93 THR A N 1
ATOM 691 C CA . THR A 1 93 ? -8.235 8.392 2.717 1.00 93.81 93 THR A CA 1
ATOM 692 C C . THR A 1 93 ? -9.441 7.472 2.744 1.00 93.81 93 THR A C 1
ATOM 694 O O . THR A 1 93 ? -9.748 6.805 1.756 1.00 93.81 93 THR A O 1
ATOM 697 N N . PHE A 1 94 ? -10.154 7.461 3.859 1.00 93.56 94 PHE A N 1
ATOM 698 C CA . PHE A 1 94 ? -11.379 6.700 4.055 1.00 93.56 94 PHE A CA 1
ATOM 699 C C . PHE A 1 94 ? -12.614 7.508 3.638 1.00 93.56 94 PHE A C 1
ATOM 701 O O . PHE A 1 94 ? -12.618 8.743 3.701 1.00 93.56 94 PHE A O 1
ATOM 708 N N . ASN A 1 95 ? -13.677 6.810 3.227 1.00 92.75 95 ASN A N 1
ATOM 709 C CA . ASN A 1 95 ? -14.978 7.422 2.923 1.00 92.75 95 ASN A CA 1
ATOM 710 C C . ASN A 1 95 ? -15.560 8.145 4.142 1.00 92.75 95 ASN A C 1
ATOM 712 O O . ASN A 1 95 ? -16.169 9.202 4.008 1.00 92.75 95 ASN A O 1
ATOM 716 N N . GLU A 1 96 ? -15.323 7.579 5.322 1.00 91.62 96 GLU A N 1
ATOM 717 C CA . GLU A 1 96 ? -15.751 8.102 6.610 1.00 91.62 96 GLU A CA 1
ATOM 718 C C . GLU A 1 96 ? -14.611 7.959 7.614 1.00 91.62 96 GLU A C 1
ATOM 720 O O . GLU A 1 96 ? -13.699 7.147 7.435 1.00 91.62 96 GLU A O 1
ATOM 725 N N . LYS A 1 97 ? -14.654 8.760 8.678 1.00 91.50 97 LYS A N 1
ATOM 726 C CA . LYS A 1 97 ? -13.682 8.673 9.765 1.00 91.50 97 LYS A CA 1
ATOM 727 C C . LYS A 1 97 ? -13.715 7.265 10.381 1.00 91.50 97 LYS A C 1
ATOM 729 O O . LYS A 1 97 ? -14.782 6.843 10.826 1.00 91.50 97 LYS A O 1
ATOM 734 N N . PRO A 1 98 ? -12.573 6.556 10.455 1.00 91.75 98 PRO A N 1
ATOM 735 C CA . PRO A 1 98 ? -12.512 5.276 11.143 1.00 91.75 98 PRO A CA 1
ATOM 736 C C . PRO A 1 98 ? -12.943 5.387 12.603 1.00 91.75 98 PRO A C 1
ATOM 738 O O . PRO A 1 98 ? -12.593 6.341 13.303 1.00 91.75 98 PRO A O 1
ATOM 741 N N . ILE A 1 99 ? -13.687 4.386 13.065 1.00 90.38 99 ILE A N 1
ATOM 742 C CA . ILE A 1 99 ? -14.175 4.337 14.440 1.00 90.38 99 ILE A CA 1
ATOM 743 C C . ILE A 1 99 ? -13.057 3.981 15.426 1.00 90.38 99 ILE A C 1
ATOM 745 O O . ILE A 1 99 ? -11.953 3.565 15.049 1.00 90.38 99 ILE A O 1
ATOM 749 N N . GLU A 1 100 ? -13.355 4.117 16.718 1.00 88.12 100 GLU A N 1
ATOM 750 C CA . GLU A 1 100 ? -12.427 3.746 17.779 1.00 88.12 100 GLU A CA 1
ATOM 751 C C . GLU A 1 100 ? -11.970 2.286 17.640 1.00 88.12 100 GLU A C 1
ATOM 753 O O . GLU A 1 100 ? -12.743 1.388 17.314 1.00 88.12 100 GLU A O 1
ATOM 758 N N . ASN A 1 101 ? -10.690 2.045 17.921 1.00 91.62 101 ASN A N 1
ATOM 759 C CA . ASN A 1 101 ? -10.063 0.728 17.827 1.00 91.62 101 ASN A CA 1
ATOM 760 C C . ASN A 1 101 ? -10.045 0.122 16.417 1.00 91.62 101 ASN A C 1
ATOM 762 O O . ASN A 1 101 ? -9.893 -1.093 16.273 1.00 91.62 101 ASN A O 1
ATOM 766 N N . THR A 1 102 ? -10.118 0.968 15.388 1.00 93.62 102 THR A N 1
ATOM 767 C CA . THR A 1 102 ? -9.703 0.595 14.035 1.00 93.62 102 THR A CA 1
ATOM 768 C C . THR A 1 102 ? -8.180 0.456 13.966 1.00 93.62 102 THR A C 1
ATOM 770 O O . THR A 1 102 ? -7.437 1.237 14.562 1.00 93.62 102 THR A O 1
ATOM 773 N N . TYR A 1 103 ? -7.710 -0.538 13.225 1.00 93.81 103 TYR A N 1
ATOM 774 C CA . TYR A 1 103 ? -6.312 -0.825 12.937 1.00 93.81 103 TYR A CA 1
ATOM 775 C C . TYR A 1 103 ? -6.118 -0.891 11.429 1.00 93.81 103 TYR A C 1
ATOM 777 O O . TYR A 1 103 ? -6.883 -1.556 10.731 1.00 93.81 103 TYR A O 1
ATOM 785 N N . VAL A 1 104 ? -5.074 -0.223 10.952 1.00 92.81 104 VAL A N 1
ATOM 786 C CA . VAL A 1 104 ? -4.617 -0.234 9.564 1.00 92.81 104 VAL A CA 1
ATOM 787 C C . VAL A 1 104 ? -3.357 -1.096 9.521 1.00 92.81 104 VAL A C 1
ATOM 789 O O . VAL A 1 104 ? -2.303 -0.700 10.023 1.00 92.81 104 VAL A O 1
ATOM 792 N N . GLY A 1 105 ? -3.489 -2.324 9.021 1.00 91.06 105 GLY A N 1
ATOM 793 C CA . GLY A 1 105 ? -2.527 -3.394 9.273 1.00 91.06 105 GLY A CA 1
ATOM 794 C C . GLY A 1 105 ? -2.418 -3.686 10.773 1.00 91.06 105 GLY A C 1
ATOM 795 O O . GLY A 1 105 ? -3.402 -4.017 11.442 1.00 91.06 105 GLY A O 1
ATOM 796 N N . GLU A 1 106 ? -1.214 -3.539 11.317 1.00 89.62 106 GLU A N 1
ATOM 797 C CA . GLU A 1 106 ? -0.942 -3.699 12.752 1.00 89.62 106 GLU A CA 1
ATOM 798 C C . GLU A 1 106 ? -1.024 -2.382 13.536 1.00 89.62 106 GLU A C 1
ATOM 800 O O . GLU A 1 106 ? -1.097 -2.391 14.767 1.00 89.62 106 GLU A O 1
ATOM 805 N N . THR A 1 107 ? -1.075 -1.244 12.843 1.00 89.62 107 THR A N 1
ATOM 806 C CA . THR A 1 107 ? -1.027 0.083 13.459 1.00 89.62 107 THR A CA 1
ATOM 807 C C . THR A 1 107 ? -2.421 0.525 13.884 1.00 89.62 107 THR A C 1
ATOM 809 O O . THR A 1 107 ? -3.345 0.564 13.070 1.00 89.62 107 THR A O 1
ATOM 812 N N . LYS A 1 108 ? -2.589 0.895 15.160 1.00 90.81 108 LYS A N 1
ATOM 813 C CA . LYS A 1 108 ? -3.846 1.484 15.643 1.00 90.81 108 LYS A CA 1
ATOM 814 C C . LYS A 1 108 ? -4.071 2.832 14.957 1.00 90.81 108 LYS A C 1
ATOM 816 O O . LYS A 1 108 ? -3.190 3.692 14.983 1.00 90.81 108 LYS A O 1
ATOM 821 N N . TYR A 1 109 ? -5.253 3.021 14.381 1.00 89.88 109 TYR A N 1
ATOM 822 C CA . TYR A 1 109 ? -5.666 4.307 13.839 1.00 89.88 109 TYR A CA 1
ATOM 823 C C . TYR A 1 109 ? -5.675 5.359 14.958 1.00 89.88 109 TYR A C 1
ATOM 825 O O . TYR A 1 109 ? -6.201 5.125 16.048 1.00 89.88 109 TYR A O 1
ATOM 833 N N . THR A 1 110 ? -5.070 6.512 14.688 1.00 85.38 110 THR A N 1
ATOM 834 C CA . THR A 1 110 ? -5.083 7.678 15.581 1.00 85.38 110 THR A CA 1
ATOM 835 C C . THR A 1 110 ? -5.962 8.740 14.947 1.00 85.38 110 THR A C 1
ATOM 837 O O . THR A 1 110 ? -5.985 8.843 13.724 1.00 85.38 110 THR A O 1
ATOM 840 N N . ASP A 1 111 ? -6.713 9.487 15.759 1.00 72.06 111 ASP A N 1
ATOM 841 C CA . ASP A 1 111 ? -7.728 10.435 15.292 1.00 72.06 111 ASP A CA 1
ATOM 842 C C . ASP A 1 111 ? -7.123 11.584 14.461 1.00 72.06 111 ASP A C 1
ATOM 844 O O . ASP A 1 111 ? -6.809 12.658 14.969 1.00 72.06 111 ASP A O 1
ATOM 848 N N . LYS A 1 112 ? -6.937 11.323 13.164 1.00 74.25 112 LYS A N 1
ATOM 849 C CA . LYS A 1 112 ? -6.427 12.238 12.136 1.00 74.25 112 LYS A CA 1
ATOM 850 C C . LYS A 1 112 ? -7.519 12.548 1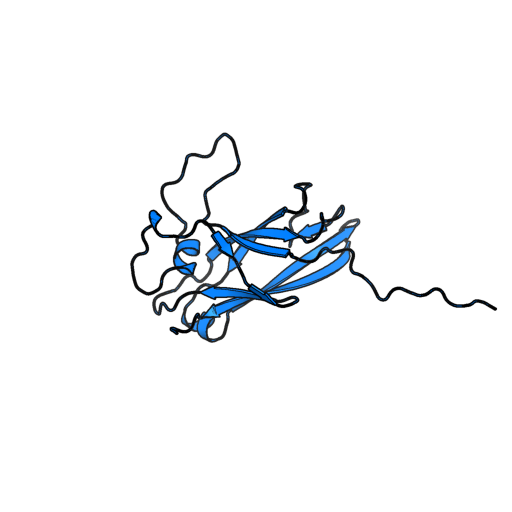1.101 1.00 74.25 112 LYS A C 1
ATOM 852 O O . LYS A 1 112 ? -7.240 12.717 9.916 1.00 74.25 112 LYS A O 1
ATOM 857 N N . GLY A 1 113 ? -8.784 12.574 11.526 1.00 87.06 113 GLY A N 1
ATOM 858 C CA . GLY A 1 113 ? -9.924 12.750 10.623 1.00 87.06 113 GLY A CA 1
ATOM 859 C C . GLY A 1 113 ? -10.266 11.468 9.861 1.00 87.06 113 GLY A C 1
ATOM 860 O O . GLY A 1 113 ? -10.694 10.494 10.464 1.00 87.06 113 GLY A O 1
ATOM 861 N N . ASN A 1 114 ? -10.135 11.467 8.535 1.00 91.19 114 ASN A N 1
ATOM 862 C CA . ASN A 1 114 ? -10.388 10.301 7.678 1.00 91.19 114 ASN A CA 1
ATOM 863 C C . ASN A 1 114 ? -9.141 9.860 6.897 1.00 91.19 114 ASN A C 1
ATOM 865 O O . ASN A 1 114 ? -9.263 9.153 5.902 1.00 91.19 114 ASN A O 1
ATOM 869 N N . ILE A 1 115 ? -7.953 10.281 7.332 1.00 89.62 115 ILE A N 1
ATOM 870 C CA . ILE A 1 115 ? -6.686 10.031 6.640 1.00 89.62 115 ILE A CA 1
ATOM 871 C C . ILE A 1 115 ? -5.749 9.221 7.541 1.00 89.62 115 ILE A C 1
ATOM 873 O O . ILE A 1 115 ? -5.704 9.438 8.754 1.00 89.62 115 ILE A O 1
ATOM 877 N N . CYS A 1 116 ? -4.996 8.291 6.954 1.00 88.25 116 CYS A N 1
ATOM 878 C CA . CYS A 1 116 ? -3.949 7.518 7.618 1.00 88.25 116 CYS A CA 1
ATOM 879 C C . CYS A 1 116 ? -2.773 7.277 6.669 1.00 88.25 116 CYS A C 1
ATOM 881 O O . CYS A 1 116 ? -2.985 6.842 5.543 1.00 88.25 116 CYS A O 1
ATOM 883 N N . ASP A 1 117 ? -1.545 7.468 7.146 1.00 88.88 117 ASP A N 1
ATOM 884 C CA . ASP A 1 117 ? -0.358 6.971 6.448 1.00 88.88 117 ASP A CA 1
ATOM 885 C C . ASP A 1 117 ? -0.097 5.510 6.852 1.00 88.88 117 ASP A C 1
ATOM 887 O O . ASP A 1 117 ? -0.299 5.133 8.013 1.00 88.88 117 ASP A O 1
ATOM 891 N N . HIS A 1 118 ? 0.342 4.684 5.905 1.00 89.25 118 HIS A N 1
ATOM 892 C CA . HIS A 1 118 ? 0.746 3.303 6.150 1.00 89.25 118 HIS A CA 1
ATOM 893 C C . HIS A 1 118 ? 1.935 2.917 5.271 1.00 89.25 118 HIS A C 1
ATOM 895 O O . HIS A 1 118 ? 1.914 3.122 4.055 1.00 89.25 118 HIS A O 1
ATOM 901 N N . ASP A 1 119 ? 2.947 2.317 5.891 1.00 90.12 119 ASP A N 1
ATOM 902 C CA . ASP A 1 119 ? 4.146 1.857 5.202 1.00 90.12 119 ASP A CA 1
ATOM 903 C C . ASP A 1 119 ? 3.921 0.456 4.634 1.00 90.12 119 ASP A C 1
ATOM 905 O O . ASP A 1 119 ? 3.550 -0.478 5.346 1.00 90.12 119 ASP A O 1
ATOM 909 N N . PHE A 1 120 ? 4.224 0.284 3.355 1.00 91.00 120 PHE A N 1
ATOM 910 C CA . PHE A 1 120 ? 4.210 -1.002 2.676 1.00 91.00 120 PHE A CA 1
ATOM 911 C C . PHE A 1 120 ? 5.635 -1.428 2.341 1.00 91.00 120 PHE A C 1
ATOM 913 O O . PHE A 1 120 ? 6.427 -0.637 1.835 1.00 91.00 120 PHE A O 1
ATOM 920 N N . THR A 1 121 ? 5.956 -2.698 2.590 1.00 92.12 121 THR A N 1
ATOM 921 C CA . THR A 1 121 ? 7.148 -3.334 2.015 1.00 92.12 121 THR A CA 1
ATOM 922 C C . THR A 1 121 ? 6.714 -4.146 0.806 1.00 92.12 121 THR A C 1
ATOM 924 O O . THR A 1 121 ? 5.990 -5.124 0.964 1.00 92.12 121 THR A O 1
ATOM 927 N N . VAL A 1 122 ? 7.140 -3.728 -0.384 1.00 90.94 122 VAL A N 1
ATOM 928 C CA . VAL A 1 122 ? 6.693 -4.272 -1.671 1.00 90.94 122 VAL A CA 1
ATOM 929 C C . VAL A 1 122 ? 7.878 -4.782 -2.489 1.00 90.94 122 VAL A C 1
ATOM 931 O O . VAL A 1 122 ? 9.016 -4.354 -2.293 1.00 90.94 122 VAL A O 1
ATOM 934 N N . LYS A 1 123 ? 7.619 -5.675 -3.444 1.00 91.00 123 LYS A N 1
ATOM 935 C CA . LYS A 1 123 ? 8.629 -6.167 -4.388 1.00 91.00 123 LYS A CA 1
ATOM 936 C C . LYS A 1 123 ? 8.454 -5.468 -5.736 1.00 91.00 123 LYS A C 1
ATOM 938 O O . LYS A 1 123 ? 7.448 -5.679 -6.407 1.00 91.00 123 LYS A O 1
ATOM 943 N N . LEU A 1 124 ? 9.433 -4.658 -6.137 1.00 89.56 124 LEU A N 1
ATOM 944 C CA . LEU A 1 124 ? 9.470 -3.979 -7.437 1.00 89.56 124 LEU A CA 1
ATOM 945 C C . LEU A 1 124 ? 10.565 -4.623 -8.289 1.00 89.56 124 LEU A C 1
ATOM 947 O O . LEU A 1 124 ? 11.677 -4.109 -8.397 1.00 89.56 124 LEU A O 1
ATOM 951 N N . VAL A 1 125 ? 10.264 -5.797 -8.837 1.00 89.44 125 VAL A N 1
ATOM 952 C CA . VAL A 1 125 ? 11.167 -6.555 -9.711 1.00 89.44 125 VAL A CA 1
ATOM 953 C C . VAL A 1 125 ? 10.460 -6.782 -11.036 1.00 89.44 125 VAL A C 1
ATOM 955 O O . VAL A 1 125 ? 9.371 -7.350 -11.066 1.00 89.44 125 VAL A O 1
ATOM 958 N N . HIS A 1 126 ? 11.081 -6.352 -12.132 1.00 86.44 126 HIS A N 1
ATOM 959 C CA . HIS A 1 126 ? 10.481 -6.350 -13.465 1.00 86.44 126 HIS A CA 1
ATOM 960 C C . HIS A 1 126 ? 9.868 -7.703 -13.864 1.00 86.44 126 HIS A C 1
ATOM 962 O O . HIS A 1 126 ? 8.712 -7.770 -14.285 1.00 86.44 126 HIS A O 1
ATOM 968 N N . ALA A 1 127 ? 10.623 -8.792 -13.687 1.00 87.75 127 ALA A N 1
ATOM 969 C CA . ALA A 1 127 ? 10.177 -10.139 -14.040 1.00 87.75 127 ALA A CA 1
ATOM 970 C C . ALA A 1 127 ? 8.902 -10.562 -13.288 1.00 87.75 127 ALA A C 1
ATOM 972 O O . ALA A 1 127 ? 8.041 -11.217 -13.869 1.00 87.75 127 ALA A O 1
ATOM 973 N N . ASP A 1 128 ? 8.756 -10.144 -12.029 1.00 89.25 128 ASP A N 1
ATOM 974 C CA . ASP A 1 128 ? 7.590 -10.479 -11.208 1.00 89.25 128 ASP A CA 1
ATOM 975 C C . ASP A 1 128 ? 6.403 -9.555 -11.505 1.00 89.25 128 ASP A C 1
ATOM 977 O O . ASP A 1 128 ? 5.254 -9.992 -11.518 1.00 89.25 128 ASP A O 1
ATOM 981 N N . LEU A 1 129 ? 6.668 -8.279 -11.803 1.00 88.06 129 LEU A N 1
ATOM 982 C CA . LEU A 1 129 ? 5.633 -7.299 -12.141 1.00 88.06 129 LEU A CA 1
ATOM 983 C C . LEU A 1 129 ? 4.879 -7.663 -13.428 1.00 88.06 129 LEU A C 1
ATOM 985 O O . LEU A 1 129 ? 3.696 -7.341 -13.533 1.00 88.06 129 LEU A O 1
ATOM 989 N N . LYS A 1 130 ? 5.514 -8.389 -14.364 1.00 83.81 130 LYS A N 1
ATOM 990 C CA . LYS A 1 130 ? 4.851 -8.965 -15.553 1.00 83.81 130 LYS A CA 1
ATOM 991 C C . LYS A 1 130 ? 3.700 -9.904 -15.193 1.00 83.81 130 LYS A C 1
ATOM 993 O O . LYS A 1 130 ? 2.675 -9.893 -15.867 1.00 83.81 130 LYS A O 1
ATOM 998 N N . ALA A 1 131 ? 3.869 -10.705 -14.141 1.00 83.88 131 ALA A N 1
ATOM 999 C CA . ALA A 1 131 ? 2.823 -11.587 -13.623 1.00 83.88 131 ALA A CA 1
ATOM 1000 C C . ALA A 1 131 ? 1.863 -10.863 -12.661 1.00 83.88 131 ALA A C 1
ATOM 1002 O O . ALA A 1 131 ? 0.781 -11.368 -12.365 1.00 83.88 131 ALA A O 1
ATOM 1003 N N . GLY A 1 132 ? 2.255 -9.675 -12.196 1.00 86.31 132 GLY A N 1
ATOM 1004 C CA . GLY A 1 132 ? 1.601 -8.937 -11.129 1.00 86.31 132 GLY A CA 1
ATOM 1005 C C . GLY A 1 132 ? 2.118 -9.382 -9.763 1.00 86.31 132 GLY A C 1
ATOM 1006 O O . GLY A 1 132 ? 2.052 -10.554 -9.395 1.00 86.31 132 GLY A O 1
ATOM 1007 N N . VAL A 1 133 ? 2.599 -8.423 -8.976 1.00 90.56 133 VAL A N 1
ATOM 1008 C CA . VAL A 1 133 ? 2.943 -8.644 -7.569 1.00 90.56 133 VAL A CA 1
ATOM 1009 C C . VAL A 1 133 ? 1.756 -8.192 -6.740 1.00 90.56 133 VAL A C 1
ATOM 1011 O O . VAL A 1 133 ? 1.277 -7.075 -6.912 1.00 90.56 133 VAL A O 1
ATOM 1014 N N . SER A 1 134 ? 1.272 -9.036 -5.832 1.00 93.69 134 SER A N 1
ATOM 1015 C CA . SER A 1 134 ? 0.175 -8.652 -4.947 1.00 93.6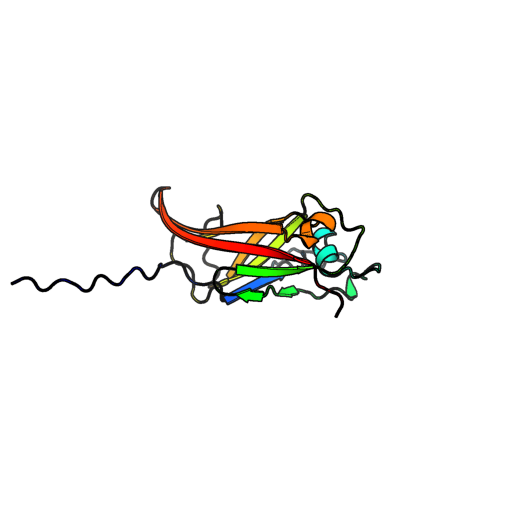9 134 SER A CA 1
ATOM 1016 C C . SER A 1 134 ? 0.454 -9.001 -3.500 1.00 93.69 134 SER A C 1
ATOM 1018 O O . SER A 1 134 ? 1.144 -9.976 -3.206 1.00 93.69 134 SER A O 1
ATOM 1020 N N . GLN A 1 135 ? -0.119 -8.205 -2.608 1.00 95.00 135 GLN A N 1
ATOM 1021 C CA . GLN A 1 135 ? -0.142 -8.471 -1.182 1.00 95.00 135 GLN A CA 1
ATOM 1022 C C . GLN A 1 135 ? -1.491 -8.084 -0.599 1.00 95.00 135 GLN A C 1
ATOM 1024 O O . GLN A 1 135 ? -2.173 -7.181 -1.093 1.00 95.00 135 GLN A O 1
ATOM 1029 N N . ASP A 1 136 ? -1.856 -8.768 0.473 1.00 95.62 136 ASP A N 1
ATOM 1030 C CA . ASP A 1 136 ? -3.068 -8.452 1.202 1.00 95.62 136 ASP A CA 1
ATOM 1031 C C . ASP A 1 136 ? -2.789 -7.319 2.196 1.00 95.62 136 ASP A C 1
ATOM 1033 O O . ASP A 1 136 ? -1.759 -7.268 2.870 1.00 95.62 136 ASP A O 1
ATOM 1037 N N . PHE A 1 137 ? -3.734 -6.395 2.271 1.00 93.31 137 PHE A N 1
ATOM 1038 C CA . PHE A 1 137 ? -3.733 -5.238 3.147 1.00 93.31 137 PHE A CA 1
ATOM 1039 C C . PHE A 1 137 ? -5.023 -5.256 3.956 1.00 93.31 137 PHE A C 1
ATOM 1041 O O . PHE A 1 137 ? -6.114 -5.324 3.397 1.00 93.31 137 PHE A O 1
ATOM 1048 N N . LYS A 1 138 ? -4.917 -5.221 5.281 1.00 95.00 138 LYS A N 1
ATOM 1049 C CA . LYS A 1 138 ? -6.060 -5.453 6.164 1.00 95.00 138 LYS A CA 1
ATOM 1050 C C . LYS A 1 138 ? -6.389 -4.222 6.977 1.00 95.00 138 LYS A C 1
ATOM 1052 O O . LYS A 1 138 ? -5.502 -3.570 7.520 1.00 95.00 138 LYS A O 1
ATOM 1057 N N . ILE A 1 139 ? -7.679 -3.967 7.125 1.00 94.88 139 ILE A N 1
ATOM 1058 C CA . ILE A 1 139 ? -8.217 -3.037 8.108 1.00 94.88 139 ILE A CA 1
ATOM 1059 C C . ILE A 1 139 ? -9.069 -3.856 9.061 1.00 94.88 139 ILE A C 1
ATOM 1061 O O . ILE A 1 139 ? -9.824 -4.721 8.625 1.00 94.88 139 ILE A O 1
ATOM 1065 N N . SER A 1 140 ? -8.928 -3.630 10.360 1.00 95.00 140 SER A N 1
ATOM 1066 C CA . SER A 1 140 ? -9.651 -4.409 11.364 1.00 95.00 140 SER A CA 1
ATOM 1067 C C . SER A 1 140 ? -10.132 -3.545 12.513 1.00 95.00 140 SER A C 1
ATOM 1069 O O . SER A 1 140 ? -9.512 -2.541 12.845 1.00 95.00 140 SER A O 1
ATOM 1071 N N . ILE A 1 141 ? -11.222 -3.958 13.147 1.00 93.62 141 ILE A N 1
ATOM 1072 C CA . ILE A 1 141 ? -11.659 -3.420 14.434 1.00 93.62 141 ILE A CA 1
ATOM 1073 C C . ILE A 1 141 ? -11.310 -4.461 15.486 1.00 93.62 141 ILE A C 1
ATOM 1075 O O . ILE A 1 141 ? -11.695 -5.628 15.361 1.00 93.62 141 ILE A O 1
ATOM 1079 N N . LYS A 1 142 ? -10.571 -4.055 16.520 1.00 92.75 142 LYS A N 1
ATOM 1080 C CA . LYS A 1 142 ? -10.158 -4.956 17.602 1.00 92.75 142 LYS A CA 1
ATOM 1081 C C . LYS A 1 142 ? -10.695 -4.483 18.944 1.00 92.75 142 LYS A C 1
ATOM 1083 O O . LYS A 1 142 ? -10.732 -3.292 19.219 1.00 92.75 142 LYS A O 1
ATOM 1088 N N . LYS A 1 143 ? -11.038 -5.416 19.825 1.00 90.88 143 LYS A N 1
ATOM 1089 C CA . LYS A 1 143 ? -11.339 -5.133 21.234 1.00 90.88 143 LYS A CA 1
ATOM 1090 C C . LYS A 1 143 ? -10.613 -6.150 22.095 1.00 90.88 143 LYS A C 1
ATOM 1092 O O . LYS A 1 143 ? -10.677 -7.341 21.809 1.00 90.88 143 LYS A O 1
ATOM 1097 N N . GLU A 1 144 ? -9.884 -5.676 23.106 1.00 89.00 144 GLU A N 1
ATOM 1098 C CA . GLU A 1 144 ? -9.115 -6.542 24.020 1.00 89.00 144 GLU A CA 1
ATOM 1099 C C . GLU A 1 144 ? -8.187 -7.524 23.270 1.00 89.00 144 GLU A C 1
ATOM 1101 O O . GLU A 1 144 ? -8.042 -8.687 23.632 1.00 89.00 144 GLU A O 1
ATOM 1106 N N . GLY A 1 145 ? -7.592 -7.065 22.162 1.00 84.81 145 GLY A N 1
ATOM 1107 C CA . GLY A 1 145 ? -6.698 -7.866 21.319 1.00 84.81 145 GLY A CA 1
ATOM 1108 C C . GLY A 1 145 ? -7.388 -8.839 20.354 1.00 84.81 145 GLY A C 1
ATOM 1109 O O . GLY A 1 145 ? -6.711 -9.414 19.506 1.00 84.81 145 GLY A O 1
ATOM 1110 N N . LYS A 1 146 ? -8.716 -9.000 20.412 1.00 91.06 146 LYS A N 1
ATOM 1111 C CA . LYS A 1 146 ? -9.480 -9.851 19.486 1.00 91.06 146 LYS A CA 1
ATOM 1112 C C . LYS A 1 146 ? -10.000 -9.051 18.297 1.00 91.06 146 LYS A C 1
ATOM 1114 O O . LYS A 1 146 ? -10.546 -7.965 18.482 1.00 91.06 146 LYS A O 1
ATOM 1119 N N . VAL A 1 147 ? -9.864 -9.606 17.093 1.00 93.19 147 VAL A N 1
ATOM 1120 C CA . VAL A 1 147 ? -10.460 -9.057 15.865 1.00 93.19 147 VAL A CA 1
ATOM 1121 C C . VAL A 1 147 ? -11.966 -9.303 15.898 1.00 93.19 147 VAL A C 1
ATOM 1123 O O . VAL A 1 147 ? -12.402 -10.447 15.993 1.00 93.19 147 VAL A O 1
ATOM 1126 N N . LEU A 1 148 ? -12.749 -8.227 15.854 1.00 92.06 148 LEU A N 1
ATOM 1127 C CA . LEU A 1 148 ? -14.214 -8.272 15.821 1.00 92.06 148 LEU A CA 1
ATOM 1128 C C . LEU A 1 148 ? -14.754 -8.183 14.393 1.00 92.06 148 LEU A C 1
ATOM 1130 O O . LEU A 1 148 ? -15.736 -8.835 14.060 1.00 92.06 148 LEU A O 1
ATOM 1134 N N . SER A 1 149 ? -14.097 -7.376 13.562 1.00 92.06 149 SER A N 1
ATOM 1135 C CA . SER A 1 149 ? -14.382 -7.227 12.138 1.00 92.06 149 SER A CA 1
ATOM 1136 C C . SER A 1 149 ? -13.070 -7.021 11.390 1.00 92.06 149 SER A C 1
ATOM 1138 O O . SER A 1 149 ? -12.137 -6.413 11.925 1.00 92.06 149 SER A O 1
ATOM 1140 N N . GLU A 1 150 ? -12.993 -7.521 10.162 1.00 94.25 150 GLU A N 1
ATOM 1141 C CA . GLU A 1 150 ? -11.843 -7.364 9.277 1.00 94.25 150 GLU A CA 1
ATOM 1142 C C . GLU A 1 150 ? -12.314 -7.172 7.839 1.00 94.25 150 GLU A C 1
ATOM 1144 O O . GLU A 1 150 ? -13.246 -7.829 7.374 1.00 94.25 150 GLU A O 1
ATOM 1149 N N . LYS A 1 151 ? -11.633 -6.281 7.126 1.00 94.50 151 LYS A N 1
ATOM 1150 C CA . LYS A 1 151 ? -11.759 -6.108 5.689 1.00 94.50 151 LYS A CA 1
ATOM 1151 C C . LYS A 1 151 ? -10.379 -6.236 5.062 1.00 94.50 151 LYS A C 1
ATOM 1153 O O . LYS A 1 151 ? -9.440 -5.559 5.480 1.00 94.50 151 LYS A O 1
ATOM 1158 N N . THR A 1 152 ? -10.267 -7.112 4.069 1.00 95.44 152 THR A N 1
ATOM 1159 C CA . THR A 1 152 ? -9.023 -7.339 3.330 1.00 95.44 152 THR A CA 1
ATOM 1160 C C . THR A 1 152 ? -9.126 -6.694 1.958 1.00 95.44 152 THR A C 1
ATOM 1162 O O . THR A 1 152 ? -10.068 -6.954 1.218 1.00 95.44 152 THR A O 1
ATOM 1165 N N . TYR A 1 153 ? -8.139 -5.877 1.628 1.00 95.75 153 TYR A N 1
ATOM 1166 C CA . TYR A 1 153 ? -7.899 -5.322 0.309 1.00 95.75 153 TYR A CA 1
ATOM 1167 C C . TYR A 1 153 ? -6.707 -6.031 -0.325 1.00 95.75 153 TYR A C 1
ATOM 1169 O O . TYR A 1 153 ? -5.783 -6.454 0.370 1.00 95.75 153 TYR A O 1
ATOM 1177 N N . LYS A 1 154 ? -6.692 -6.120 -1.650 1.00 96.44 154 LYS A N 1
ATOM 1178 C CA . LYS A 1 154 ? -5.545 -6.619 -2.403 1.00 96.44 154 LYS A CA 1
ATOM 1179 C C . LYS A 1 154 ? -4.814 -5.451 -3.050 1.00 96.44 154 LYS A C 1
ATOM 1181 O O . LYS A 1 154 ? -5.344 -4.832 -3.967 1.00 96.44 154 LYS A O 1
ATOM 1186 N N . LEU A 1 155 ? -3.598 -5.167 -2.595 1.00 96.00 155 LEU A N 1
ATOM 1187 C CA . LEU A 1 155 ? -2.703 -4.212 -3.241 1.00 96.00 155 LEU A CA 1
ATOM 1188 C C . LEU A 1 155 ? -1.932 -4.944 -4.340 1.00 96.00 155 LEU A C 1
ATOM 1190 O O . LEU A 1 155 ? -1.218 -5.903 -4.053 1.00 96.00 155 LEU A O 1
ATOM 1194 N N . VAL A 1 156 ? -2.095 -4.516 -5.588 1.00 94.81 156 VAL A N 1
ATOM 1195 C CA . VAL A 1 156 ? -1.487 -5.141 -6.764 1.00 94.81 156 VAL A CA 1
ATOM 1196 C C . VAL A 1 156 ? -0.613 -4.128 -7.482 1.00 94.81 156 VAL A C 1
ATOM 1198 O O . VAL A 1 156 ? -1.097 -3.091 -7.928 1.00 94.81 156 VAL A O 1
ATOM 1201 N N . PHE A 1 157 ? 0.657 -4.465 -7.653 1.00 92.69 157 PHE A N 1
ATOM 1202 C CA . PHE A 1 157 ? 1.565 -3.782 -8.558 1.00 92.69 157 PHE A CA 1
ATOM 1203 C C . PHE A 1 157 ? 1.583 -4.545 -9.871 1.00 92.69 157 PHE A C 1
ATOM 1205 O O . PHE A 1 157 ? 1.933 -5.728 -9.913 1.00 92.69 157 PHE A O 1
ATOM 1212 N N . ILE A 1 158 ? 1.180 -3.867 -10.935 1.00 89.00 158 ILE A N 1
ATOM 1213 C CA . ILE A 1 158 ? 1.181 -4.423 -12.278 1.00 89.00 158 ILE A CA 1
ATOM 1214 C C . ILE A 1 158 ? 2.111 -3.639 -13.174 1.00 89.00 158 ILE A C 1
ATOM 1216 O O . ILE A 1 158 ? 2.333 -2.438 -13.015 1.00 89.00 158 ILE A O 1
ATOM 1220 N N . HIS A 1 159 ? 2.607 -4.359 -14.160 1.00 83.75 159 HIS A N 1
ATOM 1221 C CA . HIS A 1 159 ? 3.322 -3.789 -15.266 1.00 83.75 159 HIS A CA 1
ATOM 1222 C C . HIS A 1 159 ? 2.414 -2.851 -16.090 1.00 83.75 159 HIS A C 1
ATOM 1224 O O . HIS A 1 159 ? 1.352 -3.266 -16.553 1.00 83.75 159 HIS A O 1
ATOM 1230 N N . GLY A 1 160 ? 2.835 -1.605 -16.316 1.00 72.88 160 GLY A N 1
ATOM 1231 C CA . GLY A 1 160 ? 2.231 -0.715 -17.308 1.00 72.88 160 GLY A CA 1
ATOM 1232 C C . GLY A 1 160 ? 2.664 -1.135 -18.704 1.00 72.88 160 GLY A C 1
ATOM 1233 O O . GLY A 1 160 ? 3.857 -1.208 -18.980 1.00 72.88 160 GLY A O 1
ATOM 1234 N N . THR A 1 161 ? 1.728 -1.500 -19.571 1.00 61.62 161 THR A N 1
ATOM 1235 C CA . THR A 1 161 ? 2.047 -1.760 -20.979 1.00 61.62 161 THR A CA 1
ATOM 1236 C C . THR A 1 161 ? 2.345 -0.436 -21.667 1.00 61.62 161 THR A C 1
ATOM 1238 O O . THR A 1 161 ? 1.566 0.506 -21.509 1.00 61.62 161 THR A O 1
ATOM 1241 N N . GLU A 1 162 ? 3.440 -0.365 -22.430 1.00 51.56 162 GLU A N 1
ATOM 1242 C CA . GLU A 1 162 ? 3.601 0.710 -23.411 1.00 51.56 162 GLU A CA 1
ATOM 1243 C C . GLU A 1 162 ? 2.346 0.724 -24.288 1.00 51.56 162 GLU A C 1
ATOM 1245 O O . GLU A 1 162 ? 1.910 -0.322 -24.777 1.00 51.56 162 GLU A O 1
ATOM 1250 N N . SER A 1 163 ? 1.688 1.880 -24.332 1.00 39.59 163 SER A N 1
ATOM 1251 C CA . SER A 1 163 ? 0.497 2.101 -25.155 1.00 39.59 163 SER A CA 1
ATOM 1252 C C . SER A 1 163 ? 0.910 2.362 -26.592 1.00 39.59 163 SER A C 1
ATOM 1254 O O . SER A 1 163 ? 1.913 3.089 -26.768 1.00 39.59 163 SER A O 1
#

Sequence (163 aa):
MTVFSCSKSGESDIPGIKLFVFRKDENGTGPDKKKPTAATDAYKALFKDGGSVDFAALGEQLEAKIEGDTIKVVVPFKDDLNIPAAKLTAEITFNEKPIENTYVGETKYTDKGNICDHDFTVKLVHADLKAGVSQDFKISIKKEGKVLSEKTYKLVFIHGTES

pLDDT: mean 79.48, std 17.78, range [31.27, 96.44]